Protein AF-H6N4Y4-F1 (afdb_monomer)

Organism: Gordonia polyisoprenivorans (strain DSM 44266 / VH2) (NCBI:txid1112204)

pLDDT: mean 75.89, std 14.2, range [35.62, 93.69]

InterPro domains:
  IPR025948 HTH-like domain [PF13276] (1-34)

Foldseek 3Di:
DLVPCVVVVHDDDPVVVVVVCVVVVHDDDDPDDPDDPDDDDPPDDDDDDPPPDDPDDPDPDDPPPPPDDDDD

Radius of gyration: 27.8 Å; Cα contacts (8 Å, |Δi|>4): 17; chains: 1; bounding box: 47×67×48 Å

Solvent-accessible surface area (backbone atoms only — not comparable to full-atom values): 5294 Å² total; per-residue (Å²): 120,56,69,57,47,49,73,73,70,42,92,66,60,59,66,57,51,53,49,52,28,60,76,70,70,55,74,71,90,66,92,69,76,87,80,81,90,76,81,83,62,88,86,55,86,73,81,82,74,88,77,72,76,80,83,71,74,78,75,96,68,76,85,78,67,85,85,69,81,89,79,136

Sequence (72 aa):
MWAYPRREGIEVARCTVERLMRANGWRGVTRRKKVRTTVANPAAARAADLVKRQFAVPHRTFWWWPTSPTCR

Mean predicted aligned error: 16.61 Å

Secondary structure (DSSP, 8-state):
--HHHHHTT----HHHHHHHHHHTT-----SS---------TTSPPPP-TT----PPPPS--TTS-------

Structure (mmCIF, N/CA/C/O backbone):
data_AF-H6N4Y4-F1
#
_entry.id   AF-H6N4Y4-F1
#
loop_
_atom_site.group_PDB
_atom_site.id
_atom_site.type_symbol
_atom_site.label_atom_id
_atom_site.label_alt_id
_atom_site.label_comp_id
_atom_site.label_asym_id
_atom_site.label_entity_id
_atom_site.label_seq_id
_atom_site.pdbx_PDB_ins_code
_atom_site.Cartn_x
_atom_site.Cartn_y
_atom_site.Cartn_z
_atom_site.occupancy
_atom_site.B_iso_or_equiv
_atom_site.auth_seq_id
_atom_site.auth_comp_id
_atom_site.auth_asym_id
_atom_site.auth_atom_id
_atom_site.pdbx_PDB_model_num
ATOM 1 N N . MET A 1 1 ? -5.960 1.712 10.240 1.00 73.56 1 MET A N 1
ATOM 2 C CA . MET A 1 1 ? -6.820 2.890 10.484 1.00 73.56 1 MET A CA 1
ATOM 3 C C . MET A 1 1 ? -7.723 2.731 11.722 1.00 73.56 1 MET A C 1
ATOM 5 O O . MET A 1 1 ? -8.651 3.498 11.858 1.00 73.56 1 MET A O 1
ATOM 9 N N . TRP A 1 2 ? -7.503 1.794 12.658 1.00 80.12 2 TRP A N 1
ATOM 10 C CA . TRP A 1 2 ? -8.360 1.697 13.865 1.00 80.12 2 TRP A CA 1
ATOM 11 C C . TRP A 1 2 ? -7.863 2.558 15.037 1.00 80.12 2 TRP A C 1
ATOM 13 O O . TRP A 1 2 ? -8.621 2.896 15.936 1.00 80.12 2 TRP A O 1
ATOM 23 N N . ALA A 1 3 ? -6.579 2.921 15.026 1.00 80.38 3 ALA A N 1
ATOM 24 C CA . ALA A 1 3 ? -5.964 3.696 16.098 1.00 80.38 3 ALA A CA 1
ATOM 25 C C . ALA A 1 3 ? -6.434 5.159 16.141 1.00 80.38 3 ALA A C 1
ATOM 27 O O . ALA A 1 3 ? -6.238 5.811 17.154 1.00 80.38 3 ALA A O 1
ATOM 28 N N . TYR A 1 4 ? -7.016 5.677 15.055 1.00 84.88 4 TYR A N 1
ATOM 29 C CA . TYR A 1 4 ? -7.503 7.054 14.991 1.00 84.88 4 TYR A CA 1
ATOM 30 C C . TYR A 1 4 ? -8.800 7.241 15.806 1.00 84.88 4 TYR A C 1
ATOM 32 O O . TYR A 1 4 ? -8.743 7.989 16.775 1.00 84.88 4 TYR A O 1
ATOM 40 N N . P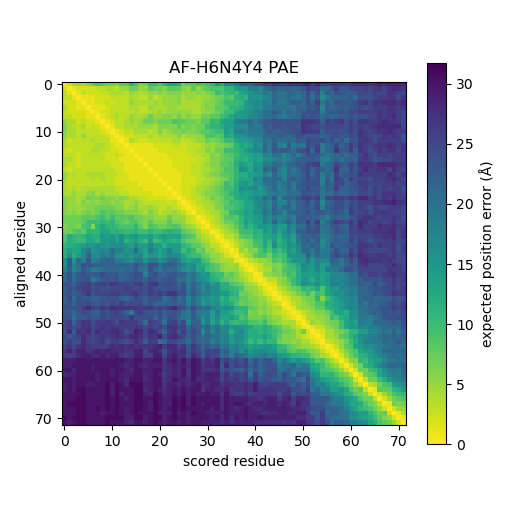RO A 1 5 ? -9.886 6.469 15.572 1.00 86.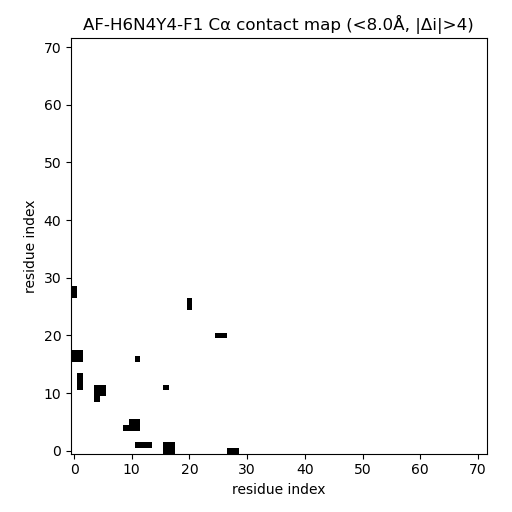00 5 PRO A N 1
ATOM 41 C CA . PRO A 1 5 ? -11.094 6.543 16.405 1.00 86.00 5 PRO A CA 1
ATOM 42 C C . PRO A 1 5 ? -10.829 6.305 17.896 1.00 86.00 5 PRO A C 1
ATOM 44 O O . PRO A 1 5 ? -11.361 7.009 18.743 1.00 86.00 5 PRO A O 1
ATOM 47 N N . ARG A 1 6 ? -9.934 5.363 18.235 1.00 85.56 6 ARG A N 1
ATOM 48 C CA . ARG A 1 6 ? -9.563 5.120 19.639 1.00 85.56 6 ARG A CA 1
ATOM 49 C C . ARG A 1 6 ? -8.825 6.292 20.290 1.00 85.56 6 ARG A C 1
ATOM 51 O O . ARG A 1 6 ? -8.938 6.461 21.495 1.00 85.56 6 ARG A O 1
ATOM 58 N N . ARG A 1 7 ? -8.075 7.096 19.526 1.00 87.00 7 ARG A N 1
ATOM 59 C CA . ARG A 1 7 ? -7.461 8.338 20.036 1.00 87.00 7 ARG A CA 1
ATOM 60 C C . ARG A 1 7 ? -8.492 9.440 20.258 1.00 87.00 7 ARG A C 1
ATOM 62 O O . ARG A 1 7 ? -8.274 10.284 21.112 1.00 87.00 7 ARG A O 1
ATOM 69 N N . GLU A 1 8 ? -9.597 9.403 19.523 1.00 89.62 8 GLU A N 1
ATOM 70 C CA . GLU A 1 8 ? -10.753 10.285 19.711 1.00 89.62 8 GLU A CA 1
ATOM 71 C C . GLU A 1 8 ? -11.712 9.779 20.806 1.00 89.62 8 GLU A C 1
ATOM 73 O O . GLU A 1 8 ? -12.754 10.382 21.037 1.00 89.62 8 GLU A O 1
ATOM 78 N N . GLY A 1 9 ? -11.378 8.676 21.491 1.00 88.62 9 GLY A N 1
ATOM 79 C CA . GLY A 1 9 ? -12.208 8.094 22.551 1.00 88.62 9 GLY A CA 1
ATOM 80 C C . GLY A 1 9 ? -13.370 7.232 22.049 1.00 88.62 9 GLY A C 1
ATOM 81 O O . GLY A 1 9 ? -14.196 6.792 22.842 1.00 88.62 9 GLY A O 1
ATOM 82 N N . ILE A 1 10 ? -13.434 6.948 20.746 1.00 87.38 10 ILE A N 1
ATOM 83 C CA . ILE A 1 10 ? -14.479 6.117 20.151 1.00 87.38 10 ILE A CA 1
ATOM 84 C C . ILE A 1 10 ? -14.011 4.657 20.156 1.00 87.38 10 ILE A C 1
ATOM 86 O O . ILE A 1 10 ? -13.116 4.256 19.396 1.00 87.38 10 ILE A O 1
ATOM 90 N N . GLU A 1 11 ? -14.629 3.833 21.003 1.00 86.88 11 GLU A N 1
ATOM 91 C CA . GLU A 1 11 ? -14.400 2.389 21.008 1.00 86.88 11 GLU A CA 1
ATOM 92 C C . GLU A 1 11 ? -15.074 1.728 19.805 1.00 86.88 11 GLU A C 1
ATOM 94 O O . GLU A 1 11 ? -16.247 1.367 19.811 1.00 86.88 11 GLU A O 1
ATOM 99 N N . VAL A 1 12 ? -14.293 1.552 18.741 1.00 89.00 12 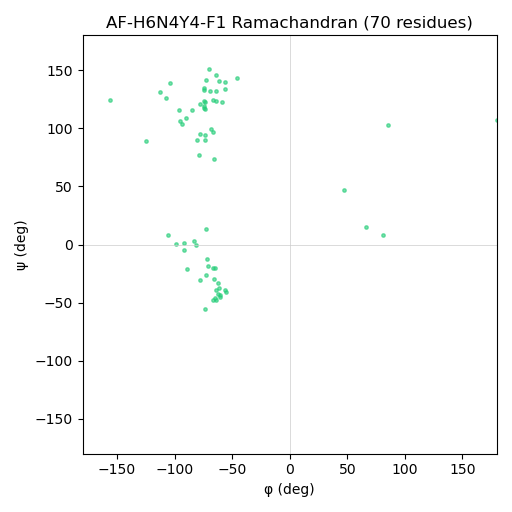VAL A N 1
ATOM 100 C CA . VAL A 1 12 ? -14.732 0.846 17.538 1.00 89.00 12 VAL A CA 1
ATOM 101 C C . VAL A 1 12 ? -13.955 -0.457 17.395 1.00 89.00 12 VAL A C 1
ATOM 103 O O . VAL A 1 12 ? -12.719 -0.484 17.453 1.00 89.00 12 VAL A O 1
ATOM 106 N N . ALA A 1 13 ? -14.673 -1.554 17.152 1.00 90.25 13 ALA A N 1
ATOM 107 C CA . ALA A 1 13 ? -14.053 -2.814 16.776 1.00 90.25 13 ALA A CA 1
ATOM 108 C C . ALA A 1 13 ? -13.282 -2.656 15.456 1.00 90.25 13 ALA A C 1
ATOM 110 O O . ALA A 1 13 ? -13.730 -2.009 14.504 1.00 90.25 13 ALA A O 1
ATOM 111 N N . ARG A 1 14 ? -12.110 -3.293 15.367 1.00 88.31 14 ARG A N 1
ATOM 112 C CA . ARG A 1 14 ? -11.243 -3.215 14.182 1.00 88.31 14 ARG A CA 1
ATOM 113 C C . ARG A 1 14 ? -11.973 -3.619 12.895 1.00 88.31 14 ARG A C 1
ATOM 115 O O . ARG A 1 14 ? -11.800 -2.965 11.868 1.00 88.31 14 ARG A O 1
ATOM 122 N N . CYS A 1 15 ? -12.791 -4.669 12.963 1.00 91.81 15 CYS A N 1
ATOM 123 C CA . CYS A 1 15 ? -13.553 -5.187 11.828 1.00 91.81 15 CYS A CA 1
ATOM 124 C C . CYS A 1 15 ? -14.563 -4.168 11.277 1.00 91.81 15 CYS A C 1
ATOM 126 O O . CYS A 1 15 ? -14.767 -4.116 10.066 1.00 91.81 15 CYS A O 1
ATOM 128 N N . THR A 1 16 ? -15.147 -3.324 12.130 1.00 92.06 16 THR A N 1
ATOM 129 C CA . THR A 1 16 ? -16.089 -2.272 11.726 1.00 92.06 16 THR A CA 1
ATOM 130 C C . THR A 1 16 ? -15.388 -1.209 10.894 1.00 92.06 16 THR A C 1
ATOM 132 O O . THR A 1 16 ? -15.840 -0.877 9.800 1.00 92.06 16 THR A O 1
ATOM 135 N N . VAL A 1 17 ? -14.227 -0.740 11.361 1.00 90.62 17 VAL A N 1
ATOM 136 C CA . VAL A 1 17 ? -13.411 0.228 10.618 1.00 90.62 17 VAL A CA 1
ATOM 137 C C . VAL A 1 17 ? -12.977 -0.357 9.273 1.00 90.62 17 VAL A C 1
ATOM 139 O O . VAL A 1 17 ? -13.097 0.301 8.245 1.00 90.62 17 VAL A O 1
ATOM 142 N N . GLU A 1 18 ? -12.512 -1.608 9.251 1.00 90.00 18 GLU A N 1
ATOM 143 C CA . GLU A 1 18 ? -12.096 -2.274 8.011 1.00 90.00 18 GLU A CA 1
ATOM 144 C C . GLU A 1 18 ? -13.258 -2.465 7.019 1.00 90.00 18 GLU A C 1
ATOM 146 O O . GLU A 1 18 ? -13.066 -2.271 5.817 1.00 90.00 18 GLU A O 1
ATOM 151 N N . ARG A 1 19 ? -14.466 -2.796 7.496 1.00 93.25 19 ARG A N 1
ATOM 152 C CA . ARG A 1 19 ? -15.675 -2.889 6.657 1.00 93.25 19 ARG A CA 1
ATOM 153 C C . ARG A 1 19 ? -16.058 -1.538 6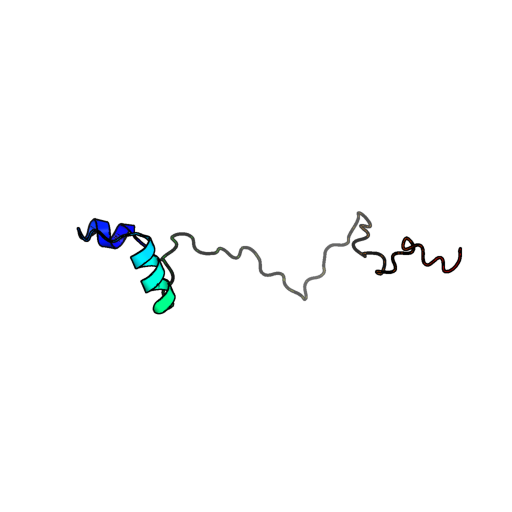.058 1.00 93.25 19 ARG A C 1
ATOM 155 O O . ARG A 1 19 ? -16.262 -1.467 4.849 1.00 93.25 19 ARG A O 1
ATOM 162 N N . LEU A 1 20 ? -16.087 -0.476 6.865 1.00 92.38 20 LEU A N 1
ATOM 163 C CA . LEU A 1 20 ? -16.380 0.884 6.397 1.00 92.38 20 LEU A CA 1
ATOM 164 C C . LEU A 1 20 ? -15.361 1.356 5.356 1.00 92.38 20 LEU A C 1
ATOM 166 O O . LEU A 1 20 ? -15.744 1.898 4.322 1.00 92.38 20 LEU A O 1
ATOM 170 N N . MET A 1 21 ? -14.072 1.100 5.585 1.00 92.25 21 MET A N 1
ATOM 171 C CA . MET A 1 21 ? -13.028 1.448 4.620 1.00 92.25 21 MET A CA 1
ATOM 172 C C . MET A 1 21 ? -13.206 0.713 3.291 1.00 92.25 21 MET A C 1
ATOM 174 O O . MET A 1 21 ? -13.067 1.329 2.239 1.00 92.25 21 MET A O 1
ATOM 178 N N . ARG A 1 22 ? -13.540 -0.584 3.318 1.00 91.00 22 ARG A N 1
ATOM 179 C CA . ARG A 1 22 ? -13.797 -1.359 2.095 1.00 91.00 22 ARG A CA 1
ATOM 180 C C . ARG A 1 22 ? -15.027 -0.858 1.344 1.00 91.00 22 ARG A C 1
ATOM 182 O O . ARG A 1 22 ? -14.935 -0.678 0.136 1.00 91.00 22 ARG A O 1
ATOM 189 N N . ALA A 1 23 ? -16.131 -0.608 2.047 1.00 93.69 23 ALA A N 1
ATOM 190 C CA . ALA A 1 23 ? -17.375 -0.132 1.442 1.00 93.69 23 ALA A CA 1
ATOM 191 C C . ALA A 1 23 ? -17.206 1.231 0.752 1.00 93.69 23 ALA A C 1
ATOM 193 O O . ALA A 1 23 ? -17.745 1.445 -0.326 1.00 93.69 23 ALA A O 1
ATOM 194 N N . ASN A 1 24 ? -16.402 2.122 1.339 1.00 93.19 24 ASN A N 1
ATOM 195 C CA . ASN A 1 24 ? -16.140 3.455 0.793 1.00 93.19 24 ASN A CA 1
ATOM 196 C C . ASN A 1 24 ? -14.898 3.516 -0.120 1.00 93.19 24 ASN A C 1
ATOM 198 O O . ASN A 1 24 ? -14.518 4.590 -0.580 1.00 93.19 24 ASN A O 1
ATOM 202 N N . GLY A 1 25 ? -14.212 2.390 -0.356 1.00 89.88 25 GLY A N 1
ATOM 203 C CA . GLY A 1 25 ? -12.983 2.344 -1.158 1.00 89.88 25 GLY A CA 1
ATOM 204 C C . GLY A 1 25 ? -11.785 3.087 -0.546 1.00 89.88 25 GLY A C 1
ATOM 205 O O . GLY A 1 25 ? -10.791 3.343 -1.231 1.00 89.88 25 GLY A O 1
ATOM 206 N N . TRP A 1 26 ? -11.844 3.436 0.740 1.00 90.56 26 TRP A N 1
ATOM 207 C CA . TRP A 1 26 ? -10.788 4.172 1.426 1.00 90.56 26 TRP A CA 1
ATOM 208 C C . TRP A 1 26 ? -9.587 3.276 1.713 1.00 90.56 26 TRP A C 1
ATOM 210 O O . TRP A 1 26 ? -9.705 2.172 2.250 1.00 90.56 26 TRP A O 1
ATOM 220 N N . ARG A 1 27 ? -8.389 3.779 1.409 1.00 82.88 27 ARG A N 1
ATOM 221 C CA . ARG A 1 27 ? -7.128 3.111 1.752 1.00 82.88 27 ARG A CA 1
ATOM 222 C C . ARG A 1 27 ? -6.479 3.811 2.932 1.00 82.88 27 ARG A C 1
ATOM 224 O O . ARG A 1 27 ? -6.461 5.034 3.013 1.00 82.88 27 ARG A O 1
ATOM 231 N N . GLY A 1 28 ? -5.938 3.017 3.852 1.00 83.00 28 GLY A N 1
ATOM 232 C CA . GLY A 1 28 ? -5.228 3.549 5.009 1.00 83.00 28 GLY A CA 1
ATOM 233 C C . GLY A 1 28 ? -3.968 4.305 4.594 1.00 83.00 28 GLY A C 1
ATOM 234 O O . GLY A 1 28 ? -3.280 3.921 3.647 1.00 83.00 28 GLY A O 1
ATOM 235 N N . VAL A 1 29 ? -3.637 5.355 5.343 1.00 81.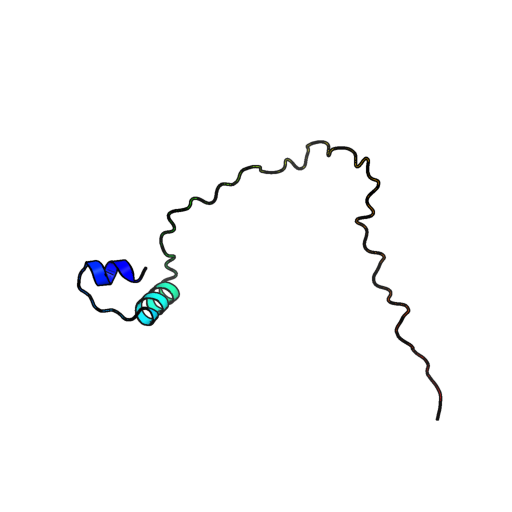94 29 VAL A N 1
ATOM 236 C CA . VAL A 1 29 ? -2.393 6.105 5.149 1.00 81.94 29 VAL A CA 1
ATOM 237 C C . VAL A 1 29 ? -1.202 5.216 5.510 1.00 81.94 29 VAL A C 1
ATOM 239 O O . VAL A 1 29 ? -1.118 4.688 6.619 1.00 81.94 29 VAL A O 1
ATOM 242 N N . THR A 1 30 ? -0.268 5.051 4.572 1.00 80.81 30 THR A N 1
ATOM 243 C CA . THR A 1 30 ? 0.996 4.335 4.793 1.00 80.81 30 THR A CA 1
ATOM 244 C C . THR A 1 30 ? 2.128 5.354 4.849 1.00 80.81 30 THR A C 1
ATOM 246 O O . THR A 1 30 ? 2.291 6.138 3.922 1.00 80.81 30 THR A O 1
ATOM 249 N N . ARG A 1 31 ? 2.936 5.345 5.920 1.00 79.62 31 ARG A N 1
ATOM 250 C CA . ARG A 1 31 ? 4.071 6.283 6.079 1.00 79.62 31 ARG A CA 1
ATOM 251 C C . ARG A 1 31 ? 5.194 6.062 5.062 1.00 79.62 31 ARG A C 1
ATOM 253 O O . ARG A 1 31 ? 6.006 6.948 4.828 1.00 79.62 31 ARG A O 1
ATOM 260 N N . ARG A 1 32 ? 5.256 4.873 4.462 1.00 83.62 32 ARG A N 1
ATOM 261 C CA . ARG A 1 32 ? 6.262 4.524 3.460 1.00 83.62 32 ARG A CA 1
ATOM 262 C C . ARG A 1 32 ? 5.816 4.991 2.078 1.00 83.62 32 ARG A C 1
ATOM 264 O O . ARG A 1 32 ? 4.866 4.448 1.517 1.00 83.62 32 ARG A O 1
ATOM 271 N N . LYS A 1 33 ? 6.562 5.926 1.490 1.00 79.56 33 LYS A N 1
ATOM 272 C CA . LYS A 1 33 ? 6.476 6.205 0.052 1.00 79.56 33 LYS A CA 1
ATOM 273 C C . LYS A 1 33 ? 7.060 5.012 -0.705 1.00 79.56 33 LYS A C 1
ATOM 275 O O . LYS A 1 33 ? 8.140 4.528 -0.367 1.00 79.56 33 LYS A O 1
ATOM 280 N N . LYS A 1 34 ? 6.357 4.512 -1.723 1.00 76.56 34 LYS A N 1
ATOM 281 C CA . LYS A 1 34 ? 6.904 3.476 -2.610 1.00 76.56 34 LYS A CA 1
ATOM 282 C C . LYS A 1 34 ? 8.030 4.113 -3.432 1.00 76.56 34 LYS A C 1
ATOM 284 O O . LYS A 1 34 ? 7.760 4.833 -4.387 1.00 76.56 34 LYS A O 1
ATOM 289 N N . VAL A 1 35 ? 9.278 3.903 -3.017 1.00 78.81 35 VAL A N 1
ATOM 290 C CA . VAL A 1 35 ? 10.461 4.387 -3.740 1.00 78.81 35 VAL A CA 1
ATOM 291 C C . VAL A 1 35 ? 10.649 3.507 -4.975 1.00 78.81 35 VAL A C 1
ATOM 293 O O . VAL A 1 35 ? 10.822 2.295 -4.854 1.00 78.81 35 VAL A O 1
ATOM 296 N N . ARG A 1 36 ? 10.554 4.101 -6.168 1.00 76.00 36 ARG A N 1
ATOM 297 C CA . ARG A 1 36 ? 10.954 3.468 -7.432 1.00 76.00 36 ARG A CA 1
ATOM 298 C C . ARG A 1 36 ? 12.392 3.887 -7.714 1.00 76.00 36 ARG A C 1
ATOM 300 O O . ARG A 1 36 ? 12.621 5.026 -8.093 1.00 76.00 36 ARG A O 1
ATOM 307 N N . THR A 1 37 ? 13.337 2.982 -7.482 1.00 80.56 37 THR A N 1
ATOM 308 C CA . THR A 1 37 ? 14.778 3.278 -7.547 1.00 80.56 37 THR A CA 1
ATOM 309 C C . THR A 1 37 ? 15.306 3.351 -8.979 1.00 80.56 37 THR A C 1
ATOM 311 O O . THR A 1 37 ? 16.244 4.091 -9.253 1.00 80.56 37 THR A O 1
ATOM 314 N N . THR A 1 38 ? 14.719 2.599 -9.915 1.00 77.88 38 THR A N 1
ATOM 315 C CA . THR A 1 38 ? 15.208 2.531 -11.299 1.00 77.88 38 THR A CA 1
ATOM 316 C C . THR A 1 38 ? 14.072 2.109 -12.226 1.00 77.88 38 THR A C 1
ATOM 318 O O . THR A 1 38 ? 13.442 1.074 -12.008 1.00 77.88 38 THR A O 1
ATOM 321 N N . VAL A 1 39 ? 13.783 2.914 -13.250 1.00 75.06 39 VAL A N 1
ATOM 322 C CA . VAL A 1 39 ? 12.922 2.517 -14.373 1.00 75.06 39 VAL A CA 1
ATOM 323 C C . VAL A 1 39 ? 13.856 2.043 -15.479 1.00 75.06 39 VAL A C 1
ATOM 325 O O . VAL A 1 39 ? 14.678 2.819 -15.956 1.00 75.06 39 VAL A O 1
ATOM 328 N N . ALA A 1 40 ? 13.786 0.760 -15.838 1.00 71.19 40 ALA A N 1
ATOM 329 C CA . ALA A 1 40 ? 14.632 0.206 -16.888 1.00 71.19 40 ALA A CA 1
ATOM 330 C C . ALA A 1 40 ? 14.297 0.877 -18.228 1.00 71.19 40 ALA A C 1
ATOM 332 O O . ALA A 1 40 ? 13.145 0.846 -18.659 1.00 71.19 40 ALA A O 1
ATOM 333 N N . ASN A 1 41 ? 15.297 1.480 -18.874 1.00 73.56 41 ASN A N 1
ATOM 334 C CA . ASN A 1 41 ? 15.145 2.010 -20.223 1.00 73.56 41 ASN A CA 1
ATOM 335 C C . ASN A 1 41 ? 15.111 0.830 -21.214 1.00 73.56 41 ASN A C 1
ATOM 337 O O . ASN A 1 41 ? 16.113 0.117 -21.315 1.00 73.56 41 ASN A O 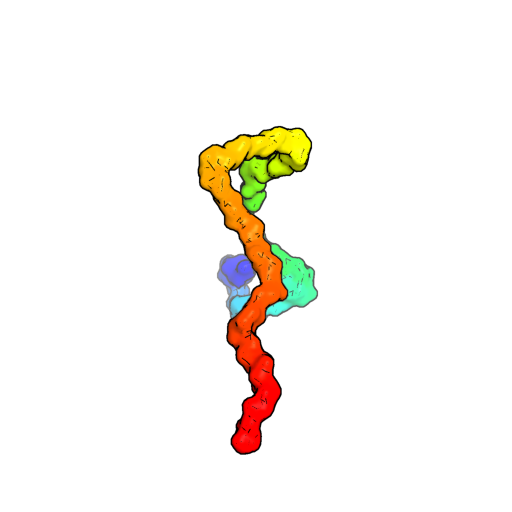1
ATOM 341 N N . PRO A 1 42 ? 14.005 0.606 -21.947 1.00 72.25 42 PRO A N 1
ATOM 342 C CA . PRO A 1 42 ? 13.917 -0.493 -22.905 1.00 72.25 42 PRO A CA 1
ATOM 343 C C . PRO A 1 42 ? 14.887 -0.345 -24.090 1.00 72.25 42 PRO A C 1
ATOM 345 O O . PRO A 1 42 ? 15.202 -1.348 -24.720 1.00 72.25 42 PRO A O 1
ATOM 348 N N . ALA A 1 43 ? 15.378 0.869 -24.369 1.00 74.25 43 ALA A N 1
ATOM 349 C CA . ALA A 1 43 ? 16.317 1.159 -25.454 1.00 74.25 43 ALA A CA 1
ATOM 350 C C . ALA A 1 43 ? 17.799 1.082 -25.038 1.00 74.25 43 ALA A C 1
ATOM 352 O O . ALA A 1 43 ? 18.681 1.239 -25.880 1.00 74.25 43 ALA A O 1
ATOM 353 N N . ALA A 1 44 ? 18.102 0.865 -23.753 1.00 73.69 44 ALA A N 1
ATOM 354 C CA . ALA A 1 44 ? 19.483 0.714 -23.307 1.00 73.69 44 ALA A CA 1
ATOM 355 C C . ALA A 1 44 ? 20.036 -0.660 -23.716 1.00 73.69 44 ALA A C 1
ATOM 357 O O . ALA A 1 44 ? 19.382 -1.688 -23.517 1.00 73.69 44 ALA A O 1
ATOM 358 N N . ALA A 1 45 ? 21.262 -0.682 -24.247 1.00 74.44 45 ALA A N 1
ATOM 359 C CA . ALA A 1 45 ? 21.970 -1.924 -24.536 1.00 74.44 45 ALA A CA 1
ATOM 360 C C . ALA A 1 45 ? 22.128 -2.736 -23.242 1.00 74.44 45 ALA A C 1
ATOM 362 O O . ALA A 1 45 ? 22.669 -2.252 -22.245 1.00 74.44 45 ALA A O 1
ATOM 363 N N . ARG A 1 46 ? 21.616 -3.970 -23.238 1.00 71.94 46 ARG A N 1
ATOM 364 C CA . ARG A 1 46 ? 21.771 -4.871 -22.092 1.00 71.94 46 ARG A CA 1
ATOM 365 C C . ARG A 1 46 ? 23.214 -5.361 -22.026 1.00 71.94 46 ARG A C 1
ATOM 367 O O . ARG A 1 46 ? 23.816 -5.642 -23.058 1.00 71.94 46 ARG A O 1
ATOM 374 N N . ALA A 1 47 ? 23.751 -5.474 -20.812 1.00 77.50 47 ALA A N 1
ATOM 375 C CA . ALA A 1 47 ? 25.071 -6.055 -20.598 1.00 77.50 47 ALA A CA 1
ATOM 376 C C . ALA A 1 47 ? 25.136 -7.473 -21.190 1.00 77.50 47 ALA A C 1
ATOM 378 O O . ALA A 1 47 ? 24.174 -8.239 -21.080 1.00 77.50 47 ALA A O 1
ATOM 379 N N . ALA A 1 48 ? 26.266 -7.808 -21.814 1.00 74.25 48 ALA A N 1
ATOM 380 C CA . ALA A 1 48 ? 26.490 -9.130 -22.380 1.00 74.25 48 ALA A CA 1
ATOM 381 C C . ALA A 1 48 ? 26.495 -10.195 -21.269 1.00 74.25 48 ALA A C 1
ATOM 383 O O . ALA A 1 48 ? 27.162 -10.032 -20.246 1.00 74.25 48 ALA A O 1
ATOM 384 N N . ASP A 1 49 ? 25.752 -11.287 -21.466 1.00 76.44 49 ASP A N 1
ATOM 385 C CA . ASP A 1 49 ? 25.722 -12.404 -20.520 1.00 76.44 49 ASP A CA 1
ATOM 386 C C . ASP A 1 49 ? 26.978 -13.272 -20.673 1.00 76.44 49 ASP A C 1
ATOM 388 O O . ASP A 1 49 ? 27.047 -14.173 -21.510 1.00 76.44 49 ASP A O 1
ATOM 392 N N . LEU A 1 50 ? 27.988 -12.997 -19.849 1.00 78.62 50 LEU A N 1
ATOM 393 C CA . LEU A 1 50 ? 29.270 -13.711 -19.866 1.00 78.62 50 LEU A CA 1
ATOM 394 C C . LEU A 1 50 ? 29.175 -15.141 -19.307 1.00 78.62 50 LEU A C 1
ATOM 396 O O . LEU A 1 50 ? 30.103 -15.928 -19.477 1.00 78.62 50 LEU A O 1
ATOM 400 N N . VAL A 1 51 ? 28.065 -15.490 -18.648 1.00 81.88 51 VAL A N 1
ATOM 401 C CA . VAL A 1 51 ? 27.888 -16.775 -17.948 1.00 81.88 51 VAL A CA 1
ATOM 402 C C . VAL A 1 51 ? 27.104 -17.789 -18.797 1.00 81.88 51 VAL A C 1
ATOM 404 O O . VAL A 1 51 ? 26.914 -18.924 -18.369 1.00 81.88 51 VAL A O 1
ATOM 407 N N . LYS A 1 52 ? 26.689 -17.423 -20.023 1.00 75.19 52 LYS A N 1
ATOM 408 C CA . LYS A 1 52 ? 25.925 -18.285 -20.952 1.00 75.19 52 LYS A CA 1
ATOM 409 C C . LYS A 1 52 ? 24.750 -18.989 -20.257 1.00 75.19 52 LYS A C 1
ATOM 411 O O . LYS A 1 52 ? 24.561 -20.201 -20.394 1.00 75.19 52 LYS A O 1
ATOM 416 N N . ARG A 1 53 ? 23.966 -18.247 -19.472 1.00 77.25 53 ARG A N 1
ATOM 417 C CA . ARG A 1 53 ? 22.846 -18.820 -18.719 1.00 77.25 53 ARG A CA 1
ATOM 418 C C . ARG A 1 53 ? 21.705 -19.147 -19.675 1.00 77.25 53 ARG A C 1
ATOM 420 O O . ARG A 1 53 ? 21.166 -18.278 -20.357 1.00 77.25 53 ARG A O 1
ATOM 427 N N . GLN A 1 54 ? 21.293 -20.409 -19.692 1.00 73.50 54 GLN A N 1
ATOM 428 C CA . GLN A 1 54 ? 20.125 -20.837 -20.454 1.00 73.50 54 GLN A CA 1
ATOM 429 C C . GLN A 1 54 ? 18.852 -20.516 -19.658 1.00 73.50 54 GLN A C 1
ATOM 431 O O . GLN A 1 54 ? 18.385 -21.318 -18.858 1.00 73.50 54 GLN A O 1
ATOM 436 N N . PHE A 1 55 ? 18.289 -19.321 -19.863 1.00 69.94 55 PHE A N 1
ATOM 437 C CA . PHE A 1 55 ? 16.979 -18.934 -19.308 1.00 69.94 55 PHE A CA 1
ATOM 438 C C . PHE A 1 55 ? 15.792 -19.452 -20.137 1.00 69.94 55 PHE A C 1
ATOM 440 O O . PHE A 1 55 ? 14.636 -19.198 -19.798 1.00 69.94 55 PHE A O 1
ATOM 447 N N . ALA A 1 56 ? 16.067 -20.158 -21.236 1.00 73.56 56 ALA A N 1
ATOM 448 C CA . ALA A 1 56 ? 15.048 -20.815 -22.032 1.00 73.56 56 ALA A CA 1
ATOM 449 C C . ALA A 1 56 ? 14.555 -22.062 -21.290 1.00 73.56 56 ALA A C 1
ATOM 451 O O . ALA A 1 56 ? 15.321 -22.985 -21.022 1.00 73.56 56 ALA A O 1
ATOM 452 N N . VAL A 1 57 ? 13.263 -22.093 -20.969 1.00 66.44 57 VAL A N 1
ATOM 453 C CA . VAL A 1 57 ? 12.606 -23.323 -20.525 1.00 66.44 57 VAL A CA 1
ATOM 454 C C . VAL A 1 57 ? 12.435 -24.195 -21.772 1.00 66.44 57 VAL A C 1
ATOM 456 O O . VAL A 1 57 ? 11.842 -23.711 -22.743 1.00 66.44 57 VAL A O 1
ATOM 459 N N . PRO A 1 58 ? 12.949 -25.439 -21.808 1.00 69.88 58 PRO A N 1
ATOM 460 C CA . PRO A 1 58 ? 12.667 -26.330 -22.923 1.00 69.88 58 PRO A CA 1
ATOM 461 C C . PRO A 1 58 ? 11.150 -26.461 -23.051 1.00 69.88 58 PRO A C 1
ATOM 463 O O . PRO A 1 58 ? 10.444 -26.584 -22.048 1.00 69.88 58 PRO A O 1
ATOM 466 N N . HIS A 1 59 ? 10.654 -26.345 -24.283 1.00 64.25 59 HIS A N 1
ATOM 467 C CA . HIS A 1 59 ? 9.225 -26.347 -24.571 1.00 64.25 59 HIS A CA 1
ATOM 468 C C . HIS A 1 59 ? 8.504 -27.477 -23.820 1.00 64.25 59 HIS A C 1
ATOM 470 O O . HIS A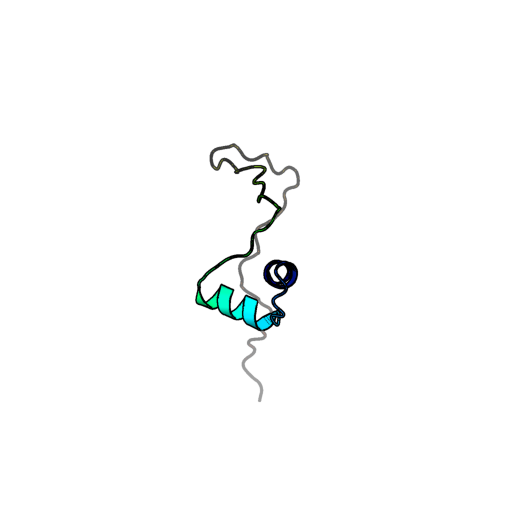 1 59 ? 9.036 -28.574 -23.639 1.00 64.25 59 HIS A O 1
ATOM 476 N N . ARG A 1 60 ? 7.283 -27.178 -23.371 1.00 56.16 60 ARG A N 1
ATOM 477 C CA . ARG A 1 60 ? 6.385 -28.064 -22.628 1.00 56.16 60 ARG A CA 1
ATOM 478 C C . ARG A 1 60 ? 5.943 -29.248 -23.502 1.00 56.16 60 ARG A C 1
ATOM 480 O O . ARG A 1 60 ? 4.791 -29.311 -23.910 1.00 56.16 60 ARG A O 1
ATOM 487 N N . THR A 1 61 ? 6.839 -30.192 -23.745 1.00 54.50 61 THR A N 1
ATOM 488 C CA . THR A 1 61 ? 6.474 -31.554 -24.133 1.00 54.50 61 THR A CA 1
ATOM 489 C C . THR A 1 61 ? 7.149 -32.485 -23.147 1.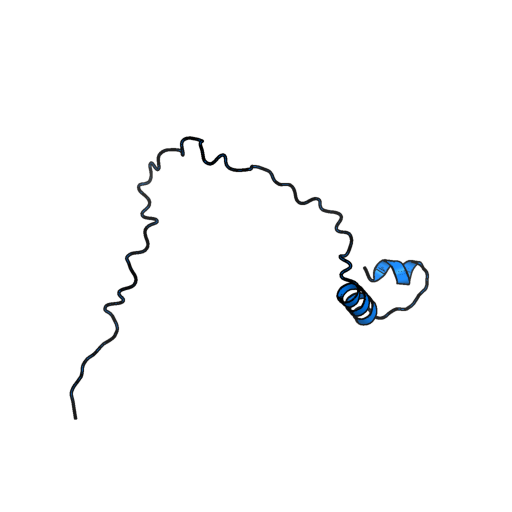00 54.50 61 THR A C 1
ATOM 491 O O . THR A 1 61 ? 8.301 -32.887 -23.279 1.00 54.50 61 THR A O 1
ATOM 494 N N . PHE A 1 62 ? 6.416 -32.741 -22.074 1.00 53.16 62 PHE A N 1
ATOM 495 C CA . PHE A 1 62 ? 6.708 -33.754 -21.075 1.00 53.16 62 PHE A CA 1
ATOM 496 C C . PHE A 1 62 ? 6.563 -35.135 -21.726 1.00 53.16 62 PHE A C 1
ATOM 498 O O . PHE A 1 62 ? 5.475 -35.685 -21.814 1.00 53.16 62 PHE A O 1
ATOM 505 N N . TRP A 1 63 ? 7.672 -35.720 -22.165 1.00 51.50 63 TRP A N 1
ATOM 506 C CA . TRP A 1 63 ? 7.734 -37.094 -22.684 1.00 51.50 63 TRP A CA 1
ATOM 507 C C . TRP A 1 63 ? 7.592 -38.183 -21.599 1.00 51.50 63 TRP A C 1
ATOM 509 O O . TRP A 1 63 ? 7.877 -39.346 -21.852 1.00 51.50 63 TRP A O 1
ATOM 519 N N . TRP A 1 64 ? 7.166 -37.827 -20.381 1.00 50.31 64 TRP A N 1
ATOM 520 C CA . TRP A 1 64 ? 7.073 -38.748 -19.240 1.00 50.31 64 TRP A CA 1
ATOM 521 C C . TRP A 1 64 ? 5.642 -39.165 -18.883 1.00 50.31 64 TRP A C 1
ATOM 523 O O . TRP A 1 64 ? 5.446 -39.835 -17.872 1.00 50.31 64 TRP A O 1
ATOM 533 N N . TRP A 1 65 ? 4.639 -38.825 -19.700 1.00 35.62 65 TRP A N 1
ATOM 534 C CA . TRP A 1 65 ? 3.366 -39.539 -19.610 1.00 35.62 65 TRP A CA 1
ATOM 535 C C . TRP A 1 65 ? 3.514 -40.889 -20.321 1.00 35.62 65 TRP A C 1
ATOM 537 O O . TRP A 1 65 ? 3.797 -40.896 -21.522 1.00 35.62 65 TRP A O 1
ATOM 547 N N . PRO A 1 66 ? 3.300 -42.033 -19.650 1.00 46.47 66 PRO A N 1
ATOM 548 C CA . PRO A 1 66 ? 3.160 -43.291 -20.353 1.00 46.47 66 PRO A CA 1
ATOM 549 C C . PRO A 1 66 ? 1.779 -43.286 -21.015 1.00 46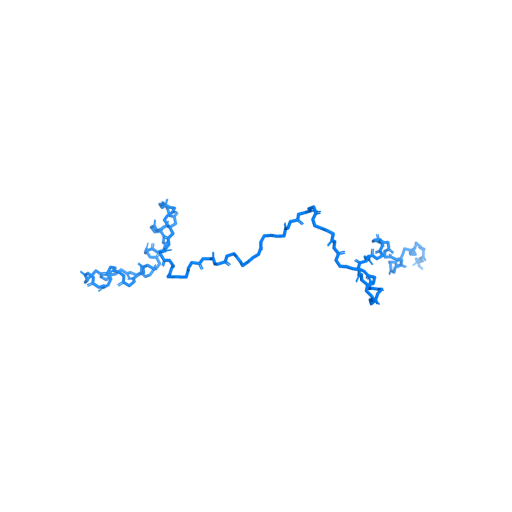.47 66 PRO A C 1
ATOM 551 O O . PRO A 1 66 ? 0.784 -43.696 -20.422 1.00 46.47 66 PRO A O 1
ATOM 554 N N . THR A 1 67 ? 1.672 -42.804 -22.253 1.00 64.00 67 THR A N 1
ATOM 555 C CA . THR A 1 67 ? 0.577 -43.254 -23.121 1.00 64.00 67 THR A CA 1
ATOM 556 C C . THR A 1 67 ? 0.976 -44.620 -23.656 1.00 64.00 67 THR A C 1
ATOM 558 O O . THR A 1 67 ? 1.412 -44.739 -24.797 1.00 64.00 67 THR A O 1
ATOM 561 N N . SER A 1 68 ? 0.841 -45.644 -22.817 1.00 49.78 68 SER A N 1
ATOM 562 C CA . SER A 1 68 ? 0.722 -47.016 -23.298 1.00 49.78 68 SER A CA 1
ATOM 563 C C . SER A 1 68 ? -0.771 -47.334 -23.376 1.00 49.78 68 SER A C 1
ATOM 565 O O . SER A 1 68 ? -1.403 -47.492 -22.329 1.00 49.78 68 SER A O 1
ATOM 567 N N . PRO A 1 69 ? -1.383 -47.407 -24.573 1.00 63.91 69 PRO A N 1
ATOM 568 C CA . PRO A 1 69 ? -2.571 -48.225 -24.729 1.00 63.91 69 PRO A CA 1
ATOM 569 C C . PRO A 1 69 ? -2.123 -49.694 -24.644 1.00 63.91 69 PRO A C 1
ATOM 571 O O . PRO A 1 69 ? -1.014 -50.019 -25.055 1.00 63.91 69 PRO A O 1
ATOM 574 N N . THR A 1 70 ? -3.005 -50.574 -24.173 1.00 56.94 70 THR A N 1
ATOM 575 C CA . THR A 1 70 ? -2.890 -52.052 -24.148 1.00 56.94 70 THR A CA 1
ATOM 576 C C . THR A 1 70 ? -2.150 -52.701 -22.966 1.00 56.94 70 THR A C 1
ATOM 578 O O . THR A 1 70 ? -0.930 -52.691 -22.873 1.00 56.94 70 THR A O 1
ATOM 581 N N . CYS A 1 71 ? -2.940 -53.253 -22.036 1.00 35.66 71 CYS A N 1
ATOM 582 C CA . CYS A 1 71 ? -3.156 -54.694 -21.767 1.00 35.66 71 CYS A CA 1
ATOM 583 C C . CYS A 1 71 ? -4.152 -54.761 -20.588 1.00 35.66 71 CYS A C 1
ATOM 585 O O . CYS A 1 71 ? -3.897 -54.164 -19.547 1.00 35.66 71 CYS A O 1
ATOM 587 N N . ARG A 1 72 ? -5.425 -55.130 -20.790 1.00 41.84 72 ARG A N 1
ATOM 588 C CA . ARG A 1 72 ? -5.960 -56.508 -20.732 1.00 41.84 72 ARG A CA 1
ATOM 589 C C . ARG A 1 72 ? -5.275 -57.389 -19.693 1.00 41.84 72 ARG A C 1
ATOM 591 O O . ARG A 1 72 ? -4.069 -57.647 -19.868 1.00 41.84 72 ARG A O 1
#